Protein AF-A0A0M4GDQ8-F1 (afdb_monomer_lite)

Organism: NCBI:txid1441095

Structure (mmCIF, N/CA/C/O backbone):
data_AF-A0A0M4GDQ8-F1
#
_entry.id   AF-A0A0M4GDQ8-F1
#
loop_
_atom_site.group_PDB
_atom_site.id
_atom_site.type_symbol
_atom_site.label_atom_id
_atom_site.label_alt_id
_atom_site.label_comp_id
_atom_site.label_asym_id
_atom_site.label_entity_id
_atom_site.label_seq_id
_atom_site.pdbx_PDB_ins_code
_atom_site.Cartn_x
_atom_site.Cartn_y
_atom_site.Cartn_z
_atom_site.occupancy
_atom_site.B_iso_or_equiv
_atom_site.auth_seq_id
_atom_site.auth_comp_id
_atom_site.auth_asym_id
_atom_site.auth_atom_id
_atom_site.pdbx_PDB_model_num
ATOM 1 N N . MET A 1 1 ? 13.689 -57.748 -40.726 1.00 41.47 1 MET A N 1
ATOM 2 C CA . MET A 1 1 ? 12.789 -56.640 -40.344 1.00 41.47 1 MET A CA 1
ATOM 3 C C . MET A 1 1 ? 13.297 -56.091 -39.016 1.00 41.47 1 MET A C 1
ATOM 5 O O . MET A 1 1 ? 12.996 -56.664 -37.979 1.00 41.47 1 MET A O 1
ATOM 9 N N . LEU A 1 2 ? 14.199 -55.106 -39.057 1.00 42.09 2 LEU A N 1
ATOM 10 C CA . LEU A 1 2 ? 14.825 -54.525 -37.863 1.00 42.09 2 LEU A CA 1
ATOM 11 C C . LEU A 1 2 ? 13.908 -53.439 -37.287 1.00 42.09 2 LEU A C 1
ATOM 13 O O . LEU A 1 2 ? 13.420 -52.584 -38.021 1.00 42.09 2 LEU A O 1
ATOM 17 N N . SER A 1 3 ? 13.658 -53.543 -35.984 1.00 42.91 3 SER A N 1
ATOM 18 C CA . SER A 1 3 ? 12.805 -52.668 -35.180 1.00 42.91 3 SER A CA 1
ATOM 19 C C . SER A 1 3 ? 13.360 -51.240 -35.129 1.00 42.91 3 SER A C 1
ATOM 21 O O . SER A 1 3 ? 14.547 -51.048 -34.868 1.00 42.91 3 SER A O 1
ATOM 23 N N . ALA A 1 4 ? 12.508 -50.244 -35.375 1.00 51.94 4 ALA A N 1
ATOM 24 C CA . ALA A 1 4 ? 12.851 -48.832 -35.236 1.00 51.94 4 ALA A CA 1
ATOM 25 C C . ALA A 1 4 ? 12.782 -48.418 -33.752 1.00 51.94 4 ALA A C 1
ATOM 27 O O . ALA A 1 4 ? 11.777 -48.708 -33.097 1.00 51.94 4 ALA A O 1
ATOM 28 N N . PRO A 1 5 ? 13.796 -47.732 -33.192 1.00 53.38 5 PRO A N 1
ATOM 29 C CA . PRO A 1 5 ? 13.709 -47.232 -31.830 1.00 53.38 5 PRO A CA 1
ATOM 30 C C . PRO A 1 5 ? 12.816 -45.987 -31.799 1.00 53.38 5 PRO A C 1
ATOM 32 O O . PRO A 1 5 ? 13.076 -44.994 -32.478 1.00 53.38 5 PRO A O 1
ATOM 35 N N . ALA A 1 6 ? 11.755 -46.043 -30.994 1.00 55.44 6 ALA A N 1
ATOM 36 C CA . ALA A 1 6 ? 10.948 -44.884 -30.647 1.00 55.44 6 ALA A CA 1
ATOM 37 C C . ALA A 1 6 ? 11.819 -43.890 -29.867 1.00 55.44 6 ALA A C 1
ATOM 39 O O . ALA A 1 6 ? 12.217 -44.146 -28.730 1.00 55.44 6 ALA A O 1
ATOM 40 N N . GLN A 1 7 ? 12.147 -42.764 -30.493 1.00 53.19 7 GLN A N 1
ATOM 41 C CA . GLN A 1 7 ? 12.921 -41.709 -29.858 1.00 53.19 7 GLN A CA 1
ATOM 42 C C . GLN A 1 7 ? 11.993 -40.907 -28.940 1.00 53.19 7 GLN A C 1
ATOM 44 O O . GLN A 1 7 ? 11.102 -40.195 -29.401 1.00 53.19 7 GLN A O 1
ATOM 49 N N . ALA A 1 8 ? 12.167 -41.072 -27.627 1.00 58.44 8 ALA A N 1
ATOM 50 C CA . ALA A 1 8 ? 11.472 -40.280 -26.623 1.00 58.44 8 ALA A CA 1
ATOM 51 C C . ALA A 1 8 ? 11.851 -38.798 -26.786 1.00 58.44 8 ALA A C 1
ATOM 53 O O . ALA A 1 8 ? 13.033 -38.452 -26.814 1.00 58.44 8 ALA A O 1
ATOM 54 N N . ALA A 1 9 ? 10.846 -37.928 -26.908 1.00 57.44 9 ALA A N 1
ATOM 55 C CA . ALA A 1 9 ? 11.049 -36.485 -26.908 1.00 57.44 9 ALA A CA 1
ATOM 56 C C . ALA A 1 9 ? 11.704 -36.051 -25.579 1.00 57.44 9 ALA A C 1
ATOM 58 O O . ALA A 1 9 ? 11.295 -36.545 -24.523 1.00 57.44 9 ALA A O 1
ATOM 59 N N . PRO A 1 10 ? 12.698 -35.144 -25.596 1.00 55.56 10 PRO A N 1
ATOM 60 C CA . PRO A 1 10 ? 13.320 -34.672 -24.367 1.00 55.56 10 PRO A CA 1
ATOM 61 C C . PRO A 1 10 ? 12.286 -33.943 -23.490 1.00 55.56 10 PRO A C 1
ATOM 63 O O . PRO A 1 10 ? 11.367 -33.304 -24.019 1.00 55.56 10 PRO A O 1
ATOM 66 N N . PRO A 1 11 ? 12.414 -34.024 -22.153 1.00 49.97 11 PRO A N 1
ATOM 67 C CA . PRO A 1 11 ? 11.538 -33.302 -21.243 1.00 49.97 11 PRO A CA 1
ATOM 68 C C . PRO A 1 11 ? 11.660 -31.802 -21.521 1.00 49.97 11 PRO A C 1
ATOM 70 O O . PRO A 1 11 ? 12.761 -31.258 -21.592 1.00 49.97 11 PRO A O 1
ATOM 73 N N . LYS A 1 12 ? 10.521 -31.125 -21.702 1.00 50.28 12 LYS A N 1
ATOM 74 C CA . LYS A 1 12 ? 10.476 -29.664 -21.794 1.00 50.28 12 LYS A CA 1
ATOM 75 C C . LYS A 1 12 ? 10.882 -29.098 -20.434 1.00 50.28 12 LYS A C 1
ATOM 77 O O . LYS A 1 12 ? 10.053 -29.011 -19.531 1.00 50.28 12 LYS A O 1
ATOM 82 N N . GLU A 1 13 ? 12.152 -28.739 -20.284 1.00 46.59 13 GLU A N 1
ATOM 83 C CA . GLU A 1 13 ? 12.611 -27.879 -19.197 1.00 46.59 13 GLU A CA 1
ATOM 84 C C . GLU A 1 13 ? 11.846 -26.558 -19.293 1.00 46.59 13 GLU A C 1
ATOM 86 O O . GLU A 1 13 ? 12.082 -25.734 -20.179 1.00 46.59 13 GLU A O 1
ATOM 91 N N . ASN A 1 14 ? 10.886 -26.373 -18.390 1.00 53.22 14 ASN A N 1
ATOM 92 C CA . ASN A 1 14 ? 10.194 -25.108 -18.217 1.00 53.22 14 ASN A CA 1
ATOM 93 C C . ASN A 1 14 ? 11.152 -24.151 -17.493 1.00 53.22 14 ASN A C 1
ATOM 95 O O . ASN A 1 14 ? 11.044 -23.917 -16.292 1.00 53.22 14 ASN A O 1
ATOM 99 N N . SER A 1 15 ? 12.163 -23.671 -18.217 1.00 50.34 15 SER A N 1
ATOM 100 C CA . SER A 1 15 ? 13.012 -22.576 -17.767 1.00 50.34 15 SER A CA 1
ATOM 101 C C . SER A 1 15 ? 12.164 -21.310 -17.815 1.00 50.34 15 SER A C 1
ATOM 103 O O . SER A 1 15 ? 11.966 -20.707 -18.871 1.00 50.34 15 SER A O 1
ATOM 105 N N . GLU A 1 16 ? 11.593 -20.939 -16.669 1.00 59.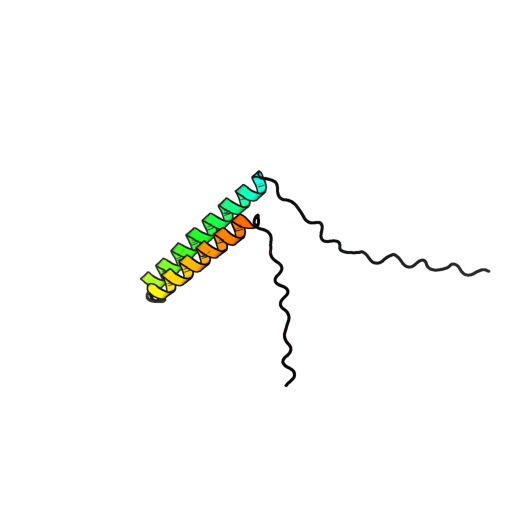09 16 GLU A N 1
ATOM 106 C CA . GLU A 1 16 ? 10.963 -19.636 -16.472 1.00 59.09 16 GLU A CA 1
ATOM 107 C C . GLU A 1 16 ? 11.995 -18.564 -16.843 1.00 59.09 16 GLU A C 1
ATOM 109 O O . GLU A 1 16 ? 12.931 -18.279 -16.094 1.00 59.09 16 GLU A O 1
ATOM 114 N N . LYS A 1 17 ? 11.886 -18.020 -18.060 1.00 58.09 17 LYS A N 1
ATOM 115 C CA . LYS A 1 17 ? 12.756 -16.939 -18.513 1.00 58.09 17 LYS A CA 1
ATOM 116 C C . LYS A 1 17 ? 12.570 -15.782 -17.543 1.00 58.09 17 LYS A C 1
ATOM 118 O O . LYS A 1 17 ? 11.460 -15.277 -17.393 1.00 58.09 17 LYS A O 1
ATOM 123 N N . LYS A 1 18 ? 13.656 -15.365 -16.896 1.00 62.78 18 LYS A N 1
ATOM 124 C CA . LYS A 1 18 ? 13.689 -14.166 -16.061 1.00 62.78 18 LYS A CA 1
ATOM 125 C C . LYS A 1 18 ? 13.412 -12.964 -16.971 1.00 62.78 18 LYS A C 1
ATOM 127 O O . LYS A 1 18 ? 14.294 -12.531 -17.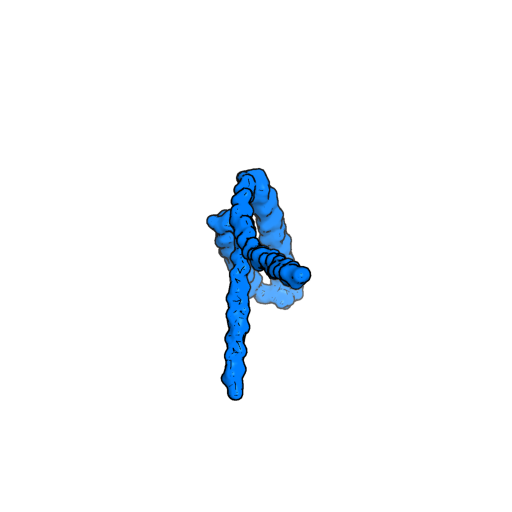705 1.00 62.78 18 LYS A O 1
ATOM 132 N N . VAL A 1 19 ? 12.162 -12.507 -17.006 1.00 71.06 19 VAL A N 1
ATOM 133 C CA . VAL A 1 19 ? 11.759 -11.341 -17.799 1.00 71.06 19 VAL A CA 1
ATOM 134 C C . VAL A 1 19 ? 12.248 -10.093 -17.071 1.00 71.06 19 VAL A C 1
ATOM 136 O O . VAL A 1 19 ? 11.837 -9.837 -15.942 1.00 71.06 19 VAL A O 1
ATOM 139 N N . GLU A 1 20 ? 13.137 -9.334 -17.705 1.00 79.56 20 GLU A N 1
ATOM 140 C CA . GLU A 1 20 ? 13.553 -8.013 -17.234 1.00 79.56 20 GLU A CA 1
ATOM 141 C C . GLU A 1 20 ? 12.606 -6.961 -17.822 1.00 79.56 20 GLU A C 1
ATOM 143 O O . GLU A 1 20 ? 12.382 -6.920 -19.033 1.00 79.56 20 GLU A O 1
ATOM 148 N N . LEU A 1 21 ? 11.996 -6.145 -16.960 1.00 83.38 21 LEU A N 1
ATOM 149 C CA . LEU A 1 21 ? 11.076 -5.091 -17.380 1.00 83.38 21 LEU A CA 1
ATOM 150 C C . LEU A 1 21 ? 11.847 -3.850 -17.835 1.00 83.38 21 LEU A C 1
ATOM 152 O O . LEU A 1 21 ? 12.845 -3.462 -17.232 1.00 83.38 21 LEU A O 1
ATOM 156 N N . THR A 1 22 ? 11.341 -3.192 -18.875 1.00 89.56 22 THR A N 1
ATOM 157 C CA . THR A 1 22 ? 11.822 -1.868 -19.292 1.00 89.56 22 THR A CA 1
ATOM 158 C C . THR A 1 22 ? 11.438 -0.792 -18.273 1.00 89.56 22 THR A C 1
ATOM 160 O O . THR A 1 22 ? 10.458 -0.934 -17.540 1.00 89.56 22 THR A O 1
ATOM 163 N N . GLU A 1 23 ? 12.144 0.340 -18.287 1.00 88.81 23 GLU A N 1
ATOM 164 C CA . GLU A 1 23 ? 11.830 1.494 -17.429 1.00 88.81 23 GLU A CA 1
ATOM 165 C C . GLU A 1 23 ? 10.380 1.973 -17.589 1.00 88.81 23 GLU A C 1
ATOM 167 O O . GLU A 1 23 ? 9.708 2.283 -16.607 1.00 88.81 23 GLU A O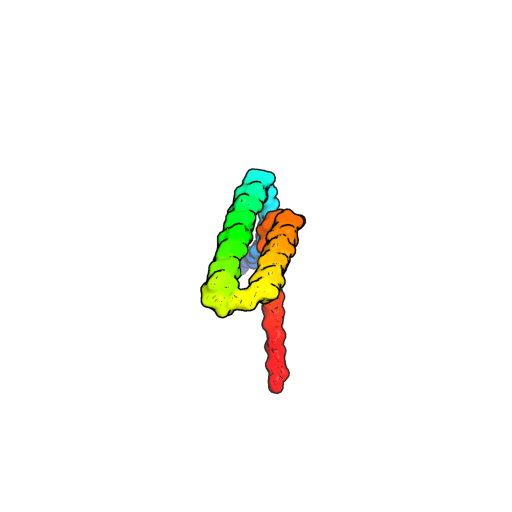 1
ATOM 172 N N . LYS A 1 24 ? 9.859 1.979 -18.825 1.00 92.38 24 LYS A N 1
ATOM 173 C CA . LYS A 1 24 ? 8.467 2.359 -19.097 1.00 92.38 24 LYS A CA 1
ATOM 174 C C . LYS A 1 24 ? 7.481 1.408 -18.411 1.00 92.38 24 LYS A C 1
ATOM 176 O O . LYS A 1 24 ? 6.545 1.873 -17.770 1.00 92.38 24 LYS A O 1
ATOM 181 N N . GLN A 1 25 ? 7.714 0.099 -18.501 1.00 91.19 25 GLN A N 1
ATOM 182 C CA . GLN A 1 25 ? 6.865 -0.912 -17.859 1.00 91.19 25 GLN A CA 1
ATOM 183 C C . GLN A 1 25 ? 6.939 -0.830 -16.329 1.00 91.19 25 GLN A C 1
ATOM 185 O O . GLN A 1 25 ? 5.914 -0.933 -15.658 1.00 91.19 25 GLN A O 1
ATOM 190 N N . LEU A 1 26 ? 8.129 -0.599 -15.767 1.00 90.31 26 LEU A N 1
ATOM 191 C CA . LEU A 1 26 ? 8.299 -0.390 -14.326 1.00 90.31 26 LEU A CA 1
ATOM 192 C C . LEU A 1 26 ? 7.557 0.860 -13.842 1.00 90.31 26 LEU A C 1
ATOM 194 O O . LEU A 1 26 ? 6.899 0.820 -12.803 1.00 90.31 26 LEU A O 1
ATOM 198 N N . ASN A 1 27 ? 7.615 1.951 -14.608 1.00 92.19 27 ASN A N 1
ATOM 199 C CA . ASN A 1 27 ? 6.879 3.173 -14.295 1.00 92.19 27 ASN A CA 1
ATOM 200 C C . ASN A 1 27 ? 5.362 2.955 -14.350 1.00 92.19 27 ASN A C 1
ATOM 202 O O . ASN A 1 27 ? 4.663 3.386 -13.434 1.00 92.19 27 ASN A O 1
ATOM 206 N N . GLU A 1 28 ? 4.856 2.253 -15.368 1.00 94.75 28 GLU A N 1
ATOM 207 C CA . GLU A 1 28 ? 3.436 1.885 -15.458 1.00 94.75 28 GLU A CA 1
ATOM 208 C C . GLU A 1 28 ? 2.991 1.075 -14.227 1.00 94.75 28 GLU A C 1
ATOM 210 O O . GLU A 1 28 ? 1.986 1.409 -13.597 1.00 94.75 28 GLU A O 1
ATOM 215 N N . LEU A 1 29 ? 3.776 0.074 -13.812 1.00 93.31 29 LEU A N 1
ATOM 216 C CA . LEU A 1 29 ? 3.497 -0.702 -12.599 1.00 93.31 29 LEU A CA 1
ATOM 217 C C . LEU A 1 29 ? 3.550 0.152 -11.328 1.00 93.31 29 LEU A C 1
ATOM 219 O O . LEU A 1 29 ? 2.673 0.023 -10.473 1.00 93.31 29 LEU A O 1
ATOM 223 N N . SER A 1 30 ? 4.536 1.042 -11.200 1.00 92.81 30 SER A N 1
ATOM 224 C CA . SER A 1 30 ? 4.659 1.942 -10.046 1.00 92.81 30 SER A CA 1
ATOM 225 C C . SER A 1 30 ? 3.428 2.832 -9.895 1.00 92.81 30 SER A C 1
ATOM 227 O O . SER A 1 30 ? 2.884 2.943 -8.793 1.00 92.81 30 SER A O 1
ATOM 229 N N . VAL A 1 31 ? 2.939 3.412 -10.995 1.00 96.44 31 VAL A N 1
ATOM 230 C CA . VAL A 1 31 ? 1.719 4.234 -11.000 1.00 96.44 31 VAL A CA 1
ATOM 231 C C . VAL A 1 31 ? 0.515 3.414 -10.538 1.00 96.44 31 VAL A C 1
ATOM 233 O O . VAL A 1 31 ? -0.153 3.808 -9.581 1.00 96.44 31 VAL A O 1
ATOM 236 N N . LEU A 1 32 ? 0.292 2.236 -11.127 1.00 96.44 32 LEU A N 1
ATOM 237 C CA . LEU A 1 32 ? -0.829 1.366 -10.752 1.00 96.44 32 LEU A CA 1
ATOM 238 C C . LEU A 1 32 ? -0.770 0.952 -9.275 1.00 96.44 32 LEU A C 1
ATOM 240 O O . LEU A 1 32 ? -1.772 1.005 -8.560 1.00 96.44 32 LEU A O 1
ATOM 244 N N . HIS A 1 33 ? 0.408 0.574 -8.777 1.00 94.75 33 HIS A N 1
ATOM 245 C CA . HIS A 1 33 ? 0.574 0.200 -7.375 1.00 94.75 33 HIS A CA 1
ATOM 246 C C . HIS A 1 33 ? 0.356 1.380 -6.416 1.00 94.75 33 HIS A C 1
ATOM 248 O O . HIS A 1 33 ? -0.218 1.177 -5.341 1.00 94.75 33 HIS A O 1
ATOM 254 N N . LYS A 1 34 ? 0.759 2.603 -6.791 1.00 96.00 34 LYS A N 1
ATOM 255 C CA . LYS A 1 34 ? 0.482 3.823 -6.011 1.00 96.00 34 LYS A CA 1
ATOM 256 C C . LYS A 1 34 ? -1.014 4.113 -5.944 1.00 96.00 34 LYS A C 1
ATOM 258 O O . LYS A 1 34 ? -1.525 4.388 -4.860 1.00 96.00 34 LYS A O 1
ATOM 263 N N . GLU A 1 35 ? -1.728 3.992 -7.060 1.00 97.81 35 GLU A N 1
ATOM 264 C CA . GLU A 1 35 ? -3.184 4.177 -7.095 1.00 97.81 35 GLU A CA 1
ATOM 265 C C . GLU A 1 35 ? -3.911 3.156 -6.212 1.00 97.81 35 GLU A C 1
ATOM 267 O O . GLU A 1 35 ? -4.786 3.522 -5.423 1.00 97.81 35 GLU A O 1
ATOM 272 N N . VAL A 1 36 ? -3.511 1.883 -6.282 1.00 96.88 36 VAL A N 1
ATOM 273 C CA . VAL A 1 36 ? -4.059 0.822 -5.421 1.00 96.88 36 VAL A CA 1
ATOM 274 C C . VAL A 1 36 ? -3.782 1.108 -3.946 1.00 96.88 36 VAL A C 1
ATOM 276 O O . VAL A 1 36 ? -4.675 0.949 -3.111 1.00 96.88 36 VAL A O 1
ATOM 279 N N . LEU A 1 37 ? -2.565 1.541 -3.605 1.00 97.44 37 LEU A N 1
ATOM 280 C CA . LEU A 1 37 ? -2.213 1.914 -2.236 1.00 97.4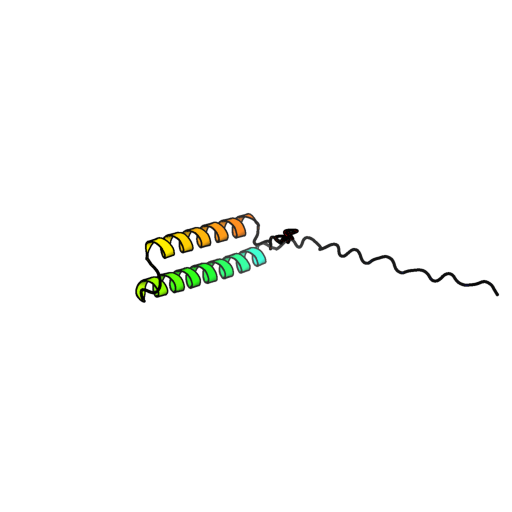4 37 LEU A CA 1
ATOM 281 C C . LEU A 1 37 ? -3.114 3.046 -1.726 1.00 97.44 37 LEU A C 1
ATOM 283 O O . LEU A 1 37 ? -3.662 2.936 -0.630 1.00 97.44 37 LEU A O 1
ATOM 287 N N . GLU A 1 38 ? -3.313 4.092 -2.523 1.00 98.25 38 GLU A N 1
ATOM 288 C CA . GLU A 1 38 ? -4.146 5.234 -2.145 1.00 98.25 38 GLU A CA 1
ATOM 289 C C . GLU A 1 38 ? -5.617 4.836 -1.964 1.00 98.25 38 GLU A C 1
ATOM 291 O O . GLU A 1 38 ? -6.242 5.168 -0.953 1.00 98.25 38 GLU A O 1
ATOM 296 N N . LYS A 1 39 ? -6.164 4.026 -2.878 1.00 98.56 39 LYS A N 1
ATOM 297 C CA . LYS A 1 39 ? -7.523 3.480 -2.737 1.00 98.56 39 LYS A CA 1
ATOM 298 C C . LYS A 1 39 ? -7.675 2.620 -1.482 1.00 98.56 39 LYS A C 1
ATOM 300 O O . LYS A 1 39 ? -8.681 2.739 -0.784 1.00 98.56 39 LYS A O 1
ATOM 305 N N . ASN A 1 40 ? -6.676 1.810 -1.141 1.00 97.62 40 ASN A N 1
ATOM 306 C CA . ASN A 1 40 ? -6.704 1.015 0.087 1.00 97.62 40 ASN A CA 1
ATOM 307 C C . ASN A 1 40 ? -6.677 1.888 1.350 1.00 97.62 40 ASN A C 1
ATOM 309 O O . ASN A 1 40 ? -7.436 1.618 2.283 1.00 97.62 40 ASN A O 1
ATOM 313 N N . LYS A 1 41 ? -5.874 2.962 1.376 1.00 98.19 41 LYS A N 1
ATOM 314 C CA . LYS A 1 41 ? -5.891 3.936 2.483 1.00 98.19 41 LYS A CA 1
ATOM 315 C C . LYS A 1 41 ? -7.273 4.570 2.640 1.00 98.19 41 LYS A C 1
ATOM 317 O O . LYS A 1 41 ? -7.785 4.644 3.754 1.00 98.19 41 LYS A O 1
ATOM 322 N N . GLN A 1 42 ? -7.907 4.959 1.531 1.00 98.44 42 GLN A N 1
ATOM 323 C CA . GLN A 1 42 ? -9.266 5.511 1.540 1.00 98.44 42 GLN A CA 1
ATOM 324 C C . GLN A 1 42 ? -10.282 4.523 2.126 1.00 98.44 42 GLN A C 1
ATOM 326 O O . GLN A 1 42 ? -11.090 4.914 2.967 1.00 98.44 42 GLN A O 1
ATOM 331 N N . ILE A 1 43 ? -10.212 3.243 1.745 1.00 98.44 43 ILE A N 1
ATOM 332 C CA . ILE A 1 43 ? -11.084 2.194 2.296 1.00 98.44 43 ILE A CA 1
ATOM 333 C C . ILE A 1 43 ? -10.890 2.059 3.810 1.00 98.44 43 ILE A C 1
ATOM 335 O O . ILE A 1 43 ? -11.873 2.047 4.548 1.00 98.44 43 ILE A O 1
ATOM 339 N N . ILE A 1 44 ? -9.643 1.992 4.285 1.00 98.38 44 ILE A N 1
ATOM 340 C CA . ILE A 1 44 ? -9.342 1.866 5.720 1.00 98.38 44 ILE A CA 1
ATOM 341 C C . ILE A 1 44 ? -9.874 3.075 6.490 1.00 98.38 44 ILE A C 1
ATOM 343 O O . ILE A 1 44 ? -10.528 2.913 7.519 1.00 98.38 44 ILE A O 1
ATOM 347 N N . ASN A 1 45 ? -9.660 4.280 5.966 1.00 98.25 45 ASN A N 1
ATOM 348 C CA . ASN A 1 45 ? -10.170 5.502 6.579 1.00 98.25 45 ASN A CA 1
ATOM 349 C C . ASN A 1 45 ? -11.703 5.497 6.649 1.00 98.25 45 ASN A C 1
ATOM 351 O O . ASN A 1 45 ? -12.259 5.840 7.689 1.00 98.25 45 ASN A O 1
ATOM 355 N N . LYS A 1 46 ? -12.392 5.023 5.603 1.00 98.62 46 LYS A N 1
ATOM 356 C CA . LYS A 1 46 ? -13.852 4.846 5.634 1.00 98.62 46 LYS A CA 1
ATOM 357 C C . LYS A 1 46 ? -14.301 3.799 6.648 1.00 98.62 46 LYS A C 1
ATOM 359 O O . LYS A 1 46 ? -15.295 4.004 7.332 1.00 98.62 46 LYS A O 1
ATOM 364 N N . GLN A 1 47 ? -13.558 2.708 6.811 1.00 98.38 47 GLN A N 1
ATOM 365 C CA . GLN A 1 47 ? -13.849 1.717 7.850 1.00 98.38 47 GLN A CA 1
ATOM 366 C C . GLN A 1 47 ? -13.669 2.286 9.265 1.00 98.38 47 GLN A C 1
ATOM 368 O O . GLN A 1 47 ? -14.434 1.913 10.154 1.00 98.38 47 GLN A O 1
ATOM 373 N N . ILE A 1 48 ? -12.708 3.194 9.477 1.00 98.19 48 ILE A N 1
ATOM 374 C CA . ILE A 1 48 ? -12.569 3.936 10.740 1.00 98.19 48 ILE A CA 1
ATOM 375 C C . ILE A 1 48 ? -13.756 4.884 10.936 1.00 98.19 48 ILE A C 1
ATOM 377 O O . ILE A 1 48 ? -14.383 4.862 11.991 1.00 98.19 48 ILE A O 1
ATOM 381 N N . GLU A 1 49 ? -14.098 5.670 9.912 1.00 98.25 49 GLU A N 1
ATOM 382 C CA . GLU A 1 49 ? -15.220 6.621 9.929 1.00 98.25 49 GLU A CA 1
ATOM 383 C C . GLU A 1 49 ? -16.552 5.930 10.260 1.00 98.25 49 GLU A C 1
ATOM 385 O O . GLU A 1 49 ? -17.343 6.444 11.045 1.00 98.25 49 GLU A O 1
ATOM 390 N N . TYR A 1 50 ? -16.779 4.730 9.722 1.00 98.44 50 TYR A N 1
ATOM 391 C CA . TYR A 1 50 ? -17.985 3.935 9.979 1.00 98.44 50 TYR A CA 1
ATOM 392 C C . TYR A 1 50 ? -17.933 3.138 11.291 1.00 98.44 50 TYR A C 1
ATOM 394 O O . TYR A 1 50 ? -18.865 2.394 11.591 1.00 98.44 50 TYR A O 1
ATOM 402 N N . GLY A 1 51 ? -16.847 3.240 12.062 1.00 97.12 51 GLY A N 1
ATOM 403 C CA . GLY A 1 51 ? -16.671 2.512 13.322 1.00 97.12 51 GLY A CA 1
ATOM 404 C C . GLY A 1 51 ? -16.435 1.005 13.162 1.00 97.12 51 GLY A C 1
ATOM 4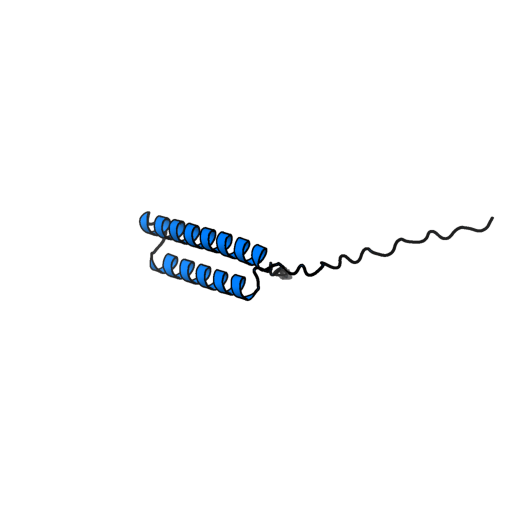05 O O . GLY A 1 51 ? -16.429 0.275 14.152 1.00 97.12 51 GLY A O 1
ATOM 406 N N . LEU A 1 52 ? -16.200 0.522 11.937 1.00 97.94 52 LEU A N 1
ATOM 407 C CA . LEU A 1 52 ? -15.873 -0.881 11.647 1.00 97.94 52 LEU A CA 1
ATOM 408 C C . LEU A 1 52 ? -14.430 -1.232 12.041 1.00 97.94 52 LEU A C 1
ATOM 410 O O . LEU A 1 52 ? -14.070 -2.407 12.145 1.00 97.94 52 LEU A O 1
ATOM 414 N N . MET A 1 53 ? -13.587 -0.218 12.244 1.00 96.81 53 MET A N 1
ATOM 415 C CA . MET A 1 53 ? -12.187 -0.376 12.609 1.00 96.81 53 MET A CA 1
ATOM 416 C C . MET A 1 53 ? -11.743 0.702 13.599 1.00 96.81 53 MET A C 1
ATOM 418 O O . MET A 1 53 ? -12.093 1.868 13.472 1.00 96.81 53 MET A O 1
ATOM 422 N N . LYS A 1 54 ? -10.908 0.320 14.571 1.00 97.75 54 LYS A N 1
ATOM 423 C CA . LYS A 1 54 ? -10.221 1.279 15.446 1.00 97.75 54 LYS A CA 1
ATOM 424 C C . LYS A 1 54 ? -9.129 2.024 14.677 1.00 97.75 54 LYS A C 1
ATOM 426 O O . LYS A 1 54 ? -8.383 1.404 13.920 1.00 97.75 54 LYS A O 1
ATOM 431 N N . GLU A 1 55 ? -8.978 3.317 14.949 1.00 96.81 55 GLU A N 1
ATOM 432 C CA . GLU A 1 55 ? -8.001 4.188 14.283 1.00 96.81 55 GLU A CA 1
ATOM 433 C C . GLU A 1 55 ? -6.561 3.656 14.375 1.00 96.81 55 GLU A C 1
ATOM 435 O O . GLU A 1 55 ? -5.860 3.576 13.368 1.00 96.81 55 GLU A O 1
ATOM 440 N N . GLU A 1 56 ? -6.139 3.211 15.562 1.00 97.31 56 GLU A N 1
ATOM 441 C CA . GLU A 1 56 ? -4.808 2.629 15.790 1.00 97.31 56 GLU A CA 1
ATOM 442 C C . GLU A 1 56 ? -4.538 1.444 14.857 1.00 97.31 56 GLU A C 1
ATOM 444 O O . GLU A 1 56 ? -3.483 1.354 14.228 1.00 97.31 56 GLU A O 1
ATOM 449 N N . LYS A 1 57 ? -5.527 0.554 14.712 1.00 96.12 57 LYS A N 1
ATOM 450 C CA . LYS A 1 57 ? -5.422 -0.613 13.835 1.00 96.12 57 LYS A CA 1
ATOM 451 C C . LYS A 1 57 ? -5.325 -0.190 12.371 1.00 96.12 57 LYS A C 1
ATOM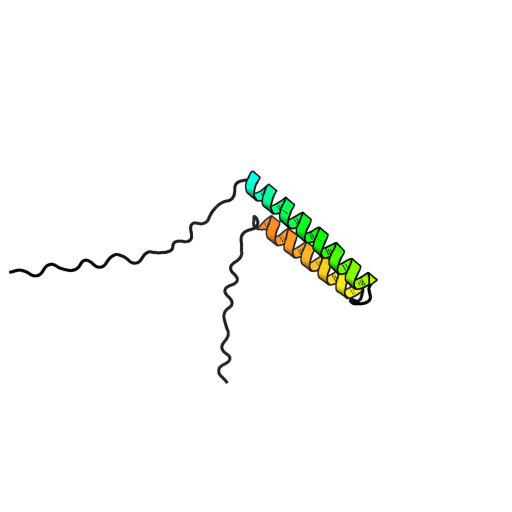 453 O O . LYS A 1 57 ? -4.509 -0.747 11.641 1.00 96.12 57 LYS A O 1
ATOM 458 N N . GLY A 1 58 ? -6.110 0.798 11.946 1.00 97.62 58 GLY A N 1
ATOM 459 C CA . GLY A 1 58 ? -6.033 1.306 10.578 1.00 97.62 58 GLY A CA 1
ATOM 460 C C . GLY A 1 58 ? -4.684 1.955 10.265 1.00 97.62 58 GLY A C 1
ATOM 461 O O . GLY A 1 58 ? -4.105 1.658 9.222 1.00 97.62 58 GLY A O 1
ATOM 462 N N . LYS A 1 59 ? -4.117 2.733 11.198 1.00 97.00 59 LYS A N 1
ATOM 463 C CA . LYS A 1 59 ? -2.763 3.307 11.071 1.00 97.00 59 LYS A CA 1
ATOM 464 C C . LYS A 1 59 ? -1.691 2.229 10.888 1.00 97.00 59 LYS A C 1
ATOM 466 O O . LYS A 1 59 ? -0.843 2.355 10.004 1.00 97.00 59 LYS A O 1
ATOM 471 N N . VAL A 1 60 ? -1.758 1.146 11.667 1.00 97.88 60 VAL A N 1
ATOM 472 C CA . VAL A 1 60 ? -0.839 0.002 11.523 1.00 97.88 60 VAL A CA 1
ATOM 473 C C . VAL A 1 60 ? -0.970 -0.637 10.139 1.00 97.88 60 VAL A C 1
ATOM 475 O O . VAL A 1 60 ? 0.040 -0.862 9.472 1.00 97.88 60 VAL A O 1
ATOM 478 N N . ILE A 1 61 ? -2.197 -0.889 9.673 1.00 97.19 61 ILE A N 1
ATOM 479 C CA . ILE A 1 61 ? -2.428 -1.502 8.356 1.00 97.19 61 ILE A CA 1
ATOM 480 C C . ILE A 1 61 ? -1.895 -0.602 7.234 1.00 97.19 61 ILE A C 1
ATOM 482 O O . ILE A 1 61 ? -1.203 -1.094 6.343 1.00 97.19 61 ILE A O 1
ATOM 486 N N . ILE A 1 62 ? -2.163 0.705 7.290 1.00 97.50 62 ILE A N 1
ATOM 487 C CA . ILE A 1 62 ? -1.665 1.665 6.296 1.00 97.50 62 ILE A CA 1
ATOM 488 C C . ILE A 1 62 ? -0.131 1.639 6.247 1.00 97.50 62 ILE A C 1
ATOM 490 O O . ILE A 1 62 ? 0.441 1.522 5.164 1.00 97.50 62 ILE A O 1
ATOM 494 N N . SER A 1 63 ? 0.537 1.655 7.404 1.00 97.75 63 SER A N 1
ATOM 495 C CA . SER A 1 63 ? 2.002 1.575 7.481 1.00 97.75 63 SER A CA 1
ATOM 496 C C . SER A 1 63 ? 2.553 0.278 6.872 1.00 97.75 63 SER A C 1
ATOM 498 O O . SER A 1 63 ? 3.534 0.304 6.125 1.00 97.75 63 SER A O 1
ATOM 500 N N . MET A 1 64 ? 1.897 -0.863 7.115 1.00 96.69 64 MET A N 1
ATOM 501 C CA . MET A 1 64 ? 2.283 -2.138 6.497 1.00 96.69 64 MET A CA 1
ATOM 502 C C . MET A 1 64 ? 2.134 -2.110 4.971 1.00 96.69 64 MET A C 1
ATOM 504 O O . MET A 1 64 ? 2.996 -2.632 4.261 1.00 96.69 64 MET A O 1
ATOM 508 N N . MET A 1 65 ? 1.064 -1.500 4.454 1.00 95.50 65 MET A N 1
ATOM 509 C CA . MET A 1 65 ? 0.851 -1.360 3.011 1.00 95.50 65 MET A CA 1
ATOM 510 C C . MET A 1 65 ? 1.910 -0.460 2.364 1.00 95.50 65 MET A C 1
ATOM 512 O O . MET A 1 65 ? 2.444 -0.813 1.314 1.00 95.50 65 MET A O 1
ATOM 516 N N . GLU A 1 66 ? 2.260 0.658 3.002 1.00 96.00 66 GLU A N 1
ATOM 517 C CA . GLU A 1 66 ? 3.333 1.549 2.542 1.00 96.00 66 GLU A CA 1
ATOM 518 C C . GLU A 1 66 ? 4.694 0.852 2.536 1.00 96.00 66 GLU A C 1
ATOM 520 O O . GLU A 1 66 ? 5.448 0.967 1.569 1.00 96.00 66 GLU A O 1
ATOM 525 N N . ARG A 1 67 ? 5.001 0.083 3.588 1.00 96.06 67 ARG A N 1
ATOM 526 C CA . ARG A 1 67 ? 6.221 -0.727 3.638 1.00 96.06 67 ARG A CA 1
ATOM 527 C C . ARG A 1 67 ? 6.262 -1.731 2.489 1.00 96.06 67 ARG A C 1
ATOM 529 O O . ARG A 1 67 ? 7.265 -1.812 1.789 1.00 96.06 67 ARG A O 1
ATOM 536 N N . ARG A 1 68 ? 5.170 -2.466 2.264 1.00 91.81 68 ARG A N 1
ATOM 537 C CA . ARG A 1 68 ? 5.089 -3.447 1.174 1.00 91.81 68 ARG A CA 1
ATOM 538 C C . ARG A 1 68 ? 5.237 -2.791 -0.199 1.00 91.81 68 ARG A C 1
ATOM 540 O O . ARG A 1 68 ? 5.851 -3.384 -1.078 1.00 91.81 68 ARG A O 1
ATOM 547 N N . PHE A 1 69 ? 4.691 -1.590 -0.384 1.00 93.19 69 PHE A N 1
ATOM 548 C CA . PHE A 1 69 ? 4.876 -0.826 -1.615 1.00 93.19 69 PHE A CA 1
ATOM 549 C C . PHE A 1 69 ? 6.362 -0.521 -1.867 1.00 93.19 69 PHE A C 1
ATOM 551 O O . PHE A 1 69 ? 6.847 -0.796 -2.960 1.00 93.19 69 PHE A O 1
ATOM 558 N N . LYS A 1 70 ? 7.102 -0.062 -0.848 1.00 93.81 70 LYS A N 1
ATOM 559 C CA . LYS A 1 70 ? 8.556 0.167 -0.957 1.00 93.81 70 LYS A CA 1
ATOM 560 C C . LYS A 1 70 ? 9.319 -1.112 -1.303 1.00 93.81 70 LYS A C 1
ATOM 562 O O . LYS A 1 70 ? 10.137 -1.107 -2.211 1.00 93.81 70 LYS A O 1
ATOM 567 N N . GLU A 1 71 ? 8.995 -2.226 -0.647 1.00 91.25 71 GLU A N 1
ATOM 568 C CA . GLU A 1 71 ? 9.633 -3.521 -0.929 1.00 91.25 71 GLU A CA 1
ATOM 569 C C . GLU A 1 71 ? 9.357 -4.027 -2.360 1.00 91.25 71 GLU A C 1
ATOM 571 O O . GLU A 1 71 ? 10.173 -4.767 -2.915 1.00 91.25 71 GLU A O 1
ATOM 576 N N . LEU A 1 72 ? 8.207 -3.674 -2.949 1.00 89.75 72 LEU A N 1
ATOM 577 C CA . LEU A 1 72 ? 7.887 -3.946 -4.355 1.00 89.75 72 LEU A CA 1
ATOM 578 C C . LEU A 1 72 ? 8.664 -3.024 -5.298 1.00 89.75 72 LEU A C 1
ATOM 580 O O . LEU A 1 72 ? 9.209 -3.500 -6.287 1.00 89.75 72 LEU A O 1
ATOM 584 N N . GLU A 1 73 ? 8.755 -1.735 -4.984 1.00 88.81 73 GLU A N 1
ATOM 585 C CA . GLU A 1 73 ? 9.520 -0.771 -5.780 1.00 88.81 73 GLU A CA 1
ATOM 586 C C . GLU A 1 73 ? 11.012 -1.147 -5.828 1.00 88.81 73 GLU A C 1
ATOM 588 O O . GLU A 1 73 ? 11.593 -1.236 -6.908 1.00 88.81 73 GLU A O 1
ATOM 593 N N . GLU A 1 74 ? 11.604 -1.500 -4.682 1.00 89.25 74 GLU A N 1
ATOM 594 C CA . GLU A 1 74 ? 13.006 -1.934 -4.570 1.00 89.25 74 GLU A CA 1
ATOM 595 C C . GLU A 1 74 ? 13.310 -3.234 -5.330 1.00 89.25 74 GLU A C 1
ATOM 597 O O . GLU A 1 74 ? 14.442 -3.453 -5.759 1.00 89.25 74 GLU A O 1
ATOM 602 N N . ASN A 1 75 ? 12.318 -4.113 -5.504 1.00 87.56 75 ASN A N 1
ATOM 603 C CA . ASN A 1 75 ? 12.498 -5.385 -6.207 1.00 87.56 75 ASN A CA 1
ATOM 604 C C . ASN A 1 75 ? 12.093 -5.340 -7.689 1.00 87.56 75 ASN A C 1
ATOM 606 O O . ASN A 1 75 ? 12.083 -6.387 -8.342 1.00 87.56 75 ASN A O 1
ATOM 610 N N . GLY A 1 76 ? 11.755 -4.156 -8.211 1.00 86.00 76 GLY A N 1
ATOM 611 C CA . GLY A 1 76 ? 11.319 -3.981 -9.596 1.00 86.00 76 GLY A CA 1
ATOM 612 C C . GLY A 1 76 ? 9.949 -4.599 -9.883 1.00 86.00 76 GLY A C 1
ATOM 613 O O . GLY A 1 76 ? 9.715 -5.081 -10.989 1.00 86.00 76 GLY A O 1
ATOM 614 N N . PHE A 1 77 ? 9.058 -4.624 -8.888 1.00 84.31 77 PHE A N 1
ATOM 615 C CA . PHE A 1 77 ? 7.713 -5.206 -8.961 1.00 84.31 77 PHE A CA 1
ATOM 616 C C . PHE A 1 77 ? 7.695 -6.694 -9.350 1.00 84.31 77 PHE A C 1
ATOM 618 O O . PHE A 1 77 ? 6.712 -7.203 -9.893 1.00 84.31 77 PHE A O 1
ATOM 625 N N . ALA A 1 78 ? 8.771 -7.420 -9.044 1.00 77.19 78 ALA A N 1
ATOM 626 C CA . ALA A 1 78 ? 8.864 -8.846 -9.304 1.00 77.19 78 ALA A CA 1
ATOM 627 C C . ALA A 1 78 ? 7.921 -9.631 -8.377 1.00 77.19 78 ALA A C 1
ATOM 629 O O . ALA A 1 78 ? 7.941 -9.484 -7.149 1.00 77.19 78 ALA A O 1
ATOM 630 N N . TYR A 1 79 ? 7.117 -10.527 -8.958 1.00 67.19 79 TYR A N 1
ATOM 631 C CA . TYR A 1 79 ? 6.290 -11.443 -8.180 1.00 67.19 79 TYR A CA 1
ATOM 632 C C . TYR A 1 79 ? 7.196 -12.442 -7.450 1.00 67.19 79 TYR A C 1
ATOM 634 O O . TYR A 1 79 ? 7.713 -13.393 -8.037 1.00 67.19 79 TYR A O 1
ATOM 642 N N . LYS A 1 80 ? 7.410 -12.239 -6.146 1.00 63.34 80 LYS A N 1
ATOM 643 C CA . LYS A 1 80 ? 8.039 -13.259 -5.303 1.00 63.34 80 LYS A CA 1
ATOM 644 C C . LYS A 1 80 ? 7.050 -14.417 -5.185 1.00 63.34 80 LYS A C 1
ATOM 646 O O . LYS A 1 80 ? 6.102 -14.335 -4.407 1.00 63.34 80 LYS A O 1
ATOM 651 N N . HIS A 1 81 ? 7.264 -15.491 -5.945 1.00 57.97 81 HIS A N 1
ATOM 652 C CA . HIS A 1 81 ? 6.592 -16.765 -5.703 1.00 57.97 81 HIS A CA 1
ATOM 653 C C . HIS A 1 81 ? 7.004 -17.262 -4.314 1.00 57.97 81 HIS A C 1
ATOM 655 O O . HIS A 1 81 ? 8.016 -17.945 -4.150 1.00 57.97 81 HIS A O 1
ATOM 661 N N . SER A 1 82 ? 6.247 -16.893 -3.281 1.00 58.03 82 SER A N 1
ATOM 662 C CA . SER A 1 82 ? 6.364 -17.535 -1.981 1.00 58.03 82 SER A CA 1
ATOM 663 C C . SER A 1 82 ? 5.967 -18.993 -2.174 1.00 58.03 82 SER A C 1
ATOM 665 O O . SER A 1 82 ? 4.792 -19.315 -2.334 1.00 58.03 82 SER A O 1
ATOM 667 N N . ARG A 1 83 ? 6.963 -19.884 -2.203 1.00 55.00 83 ARG A N 1
ATOM 668 C CA . ARG A 1 83 ? 6.736 -21.325 -2.104 1.00 55.00 83 ARG A CA 1
ATOM 669 C C . ARG A 1 83 ? 6.102 -21.560 -0.739 1.00 55.00 83 ARG A C 1
ATOM 671 O O . ARG A 1 83 ? 6.790 -21.554 0.279 1.00 55.00 83 ARG A O 1
ATOM 678 N N . HIS A 1 84 ? 4.781 -21.687 -0.703 1.00 58.28 84 HIS A N 1
ATOM 679 C CA . HIS A 1 84 ? 4.087 -22.141 0.488 1.00 58.28 84 HIS A CA 1
ATOM 680 C C . HIS A 1 84 ? 4.514 -23.589 0.721 1.00 58.28 84 HIS A C 1
ATOM 682 O O . HIS A 1 84 ? 3.972 -24.520 0.130 1.00 58.28 84 HIS A O 1
ATOM 688 N N . HIS A 1 85 ? 5.539 -23.778 1.549 1.00 57.38 85 HIS A N 1
ATOM 689 C CA . HIS A 1 85 ? 5.848 -25.082 2.104 1.00 57.38 85 HIS A CA 1
ATOM 690 C C . HIS A 1 85 ? 4.675 -25.449 3.012 1.00 57.38 85 HIS A C 1
ATOM 692 O O . HIS A 1 85 ? 4.569 -24.979 4.145 1.00 57.38 85 HIS A O 1
ATOM 698 N N . HIS A 1 86 ? 3.743 -26.234 2.473 1.00 60.97 86 HIS A N 1
ATOM 699 C CA . HIS A 1 86 ? 2.727 -26.901 3.267 1.00 60.97 86 HIS A CA 1
ATOM 700 C C . HIS A 1 86 ? 3.454 -27.827 4.241 1.00 60.97 86 HIS A C 1
ATOM 702 O O . HIS A 1 86 ? 3.844 -28.939 3.892 1.00 60.97 86 HIS A O 1
ATOM 708 N N . HIS A 1 87 ? 3.672 -27.352 5.465 1.00 61.28 87 HIS A N 1
ATOM 709 C CA . HIS A 1 87 ? 4.011 -28.222 6.576 1.00 61.28 87 HIS A CA 1
ATOM 710 C C . HIS A 1 87 ? 2.772 -29.067 6.866 1.00 61.28 87 HIS A C 1
ATOM 712 O O . HIS A 1 87 ? 1.871 -28.639 7.591 1.00 61.28 87 HIS A O 1
ATOM 718 N N . TYR A 1 88 ? 2.707 -30.257 6.268 1.00 64.12 88 TYR A N 1
ATOM 719 C CA . TYR A 1 88 ? 1.879 -31.319 6.813 1.00 64.12 88 TYR A CA 1
ATOM 720 C C . TYR A 1 88 ? 2.388 -31.568 8.232 1.00 64.12 88 TYR A C 1
ATOM 722 O O . TYR A 1 88 ? 3.515 -32.013 8.438 1.00 64.12 88 TYR A O 1
ATOM 730 N N . ARG A 1 89 ? 1.586 -31.178 9.225 1.00 64.88 89 ARG A N 1
ATOM 731 C CA . ARG A 1 89 ? 1.749 -31.686 10.581 1.00 64.88 89 ARG A CA 1
ATOM 732 C C . ARG A 1 89 ? 1.328 -33.149 10.522 1.00 64.88 89 ARG A C 1
ATOM 734 O O . ARG A 1 89 ? 0.130 -33.414 10.468 1.00 64.88 89 ARG A O 1
ATOM 741 N N . ASP A 1 90 ? 2.300 -34.057 10.484 1.00 63.41 90 ASP A N 1
ATOM 742 C CA . ASP A 1 90 ? 2.053 -35.439 10.889 1.00 63.41 90 ASP A CA 1
ATOM 743 C C . ASP A 1 90 ? 1.509 -35.397 12.319 1.00 63.41 90 ASP A C 1
ATOM 745 O O . ASP A 1 90 ? 2.074 -34.735 13.198 1.00 63.41 90 ASP A O 1
ATOM 749 N N . ARG A 1 91 ? 0.329 -35.984 12.490 1.00 61.59 91 ARG A N 1
ATOM 750 C CA . ARG A 1 91 ? -0.449 -35.995 13.726 1.00 61.59 91 ARG A CA 1
ATOM 751 C C . ARG A 1 91 ? -0.303 -37.343 14.403 1.00 61.59 91 ARG A C 1
ATOM 753 O O . ARG A 1 91 ? -0.343 -38.351 13.667 1.00 61.59 91 ARG A O 1
#

Radius of gyration: 23.53 Å; chains: 1; bounding box: 33×63×56 Å

Sequence (91 aa):
MLSAPAQAAPPKENSEKKVELTEKQLNELSVLHKEVLEKNKQIINKQIEYGLMKEEKGKVIISMMERRFKELEENGFAYKHSRHHHHYRDR

InterPro domains:
  IPR024485 Protein of unknown function DUF2680 [PF10925] (21-77)

Secondary structure (DSSP, 8-state):
-PPPP--PPPP-------PPPPHHHHHHHHHHHHHHHHHHHHHHHHHHHTTSS-HHHHHHHHHHHHHHHHHHHHTTT--------------

Foldseek 3Di:
DDDDDDDDDDDPPPPPPPDDDDPVRLVVVLVVLVVVLVVLLVVLVVCCVVVVDPPVVSVVVSVVSVVVSVVCNVVSNDPDPPPPPPPPPPD

pLDDT: mean 81.0, std 18.96, range [41.47, 98.62]